Protein AF-A0ABD2P2B0-F1 (afdb_monomer_lite)

Secondary structure (DSSP, 8-state):
----PPPHHHHHHH-TT-S-GGGTHHHHTT-HHHHTT-------TT-SS-EEEEEE-TTSSEEEEEETTS-EEEEESSSTT-

Sequence (82 aa):
MNIKRKSIFEDIYYHPYKSRFFKYSTNSKDDESFLQRLGLLKRLPIHQGCVNTICWNDTGEYILSGSDDQHLIITNVLNLCL

pLDDT: mean 78.97, std 16.61, range [36.31, 98.56]

Organism: NCBI:txid559131

Radius of gyration: 16.29 Å; chains: 1; bounding box: 27×53×30 Å

Foldseek 3Di:
DDPPDDDLCVCCVVPVQDPPVVPNCVVCPPPPVNVVPDDDPDDDPPDPFDWDDWDADNVRQWIFIDGPSRDTDIDGPVPPPD

Structure (mmCIF, N/CA/C/O backbone):
data_AF-A0ABD2P2B0-F1
#
_entry.id   AF-A0ABD2P2B0-F1
#
loop_
_atom_site.group_PDB
_atom_site.id
_atom_site.type_symbol
_atom_site.label_atom_id
_atom_site.label_alt_id
_atom_site.label_comp_id
_atom_site.label_asym_id
_atom_site.label_entity_id
_atom_site.label_seq_id
_atom_site.pdbx_PDB_ins_code
_atom_site.Cartn_x
_atom_site.Cartn_y
_atom_site.Cartn_z
_atom_site.occupancy
_atom_site.B_iso_or_equiv
_atom_site.auth_seq_id
_atom_site.auth_comp_id
_atom_site.auth_asym_id
_atom_site.auth_atom_id
_atom_site.pdbx_PDB_model_num
ATOM 1 N N . MET A 1 1 ? 14.816 37.618 -6.255 1.00 36.31 1 MET A N 1
ATOM 2 C CA . MET A 1 1 ? 14.014 36.980 -5.186 1.00 36.31 1 MET A CA 1
ATOM 3 C C . MET A 1 1 ? 14.096 35.476 -5.374 1.00 36.31 1 MET A C 1
ATOM 5 O O . MET A 1 1 ? 13.689 34.986 -6.417 1.00 36.31 1 MET A O 1
ATOM 9 N N . ASN A 1 2 ? 14.711 34.768 -4.427 1.00 40.06 2 ASN A N 1
ATOM 10 C CA . ASN A 1 2 ? 14.951 33.330 -4.521 1.00 40.06 2 ASN A CA 1
ATOM 11 C C . ASN A 1 2 ? 13.687 32.606 -4.035 1.00 40.06 2 ASN A C 1
ATOM 13 O O . ASN A 1 2 ? 13.390 32.612 -2.840 1.00 40.06 2 ASN A O 1
ATOM 17 N N . ILE A 1 3 ? 12.882 32.080 -4.958 1.00 55.78 3 ILE A N 1
ATOM 18 C CA . ILE A 1 3 ? 11.663 31.348 -4.604 1.00 55.78 3 ILE A CA 1
ATOM 19 C C . ILE A 1 3 ? 12.116 29.999 -4.045 1.00 55.78 3 ILE A C 1
ATOM 21 O O . ILE A 1 3 ? 12.436 29.081 -4.797 1.00 55.78 3 ILE A O 1
ATOM 25 N N . LYS A 1 4 ? 12.179 29.885 -2.713 1.00 55.56 4 LYS A N 1
ATOM 26 C CA . LYS A 1 4 ? 12.392 28.602 -2.037 1.00 55.56 4 LYS A CA 1
ATOM 27 C C . LYS A 1 4 ? 11.274 27.660 -2.490 1.00 55.56 4 LYS A C 1
ATOM 29 O O . LYS A 1 4 ? 10.106 27.892 -2.174 1.00 55.56 4 LYS A O 1
ATOM 34 N N . ARG A 1 5 ? 11.617 26.622 -3.260 1.00 60.00 5 ARG A N 1
ATOM 35 C CA . ARG A 1 5 ? 10.686 25.527 -3.553 1.00 60.00 5 ARG A CA 1
ATOM 36 C C . ARG A 1 5 ? 10.206 24.970 -2.213 1.00 60.00 5 ARG A C 1
ATOM 38 O O . ARG A 1 5 ? 11.030 24.630 -1.367 1.00 60.00 5 ARG A O 1
ATOM 45 N N . LYS A 1 6 ? 8.888 24.931 -1.998 1.00 63.00 6 LYS A N 1
ATOM 46 C CA . LYS A 1 6 ? 8.316 24.257 -0.828 1.00 63.00 6 LYS A CA 1
ATOM 47 C C . LYS A 1 6 ? 8.713 22.786 -0.886 1.00 63.00 6 LYS A C 1
ATOM 49 O O . LYS A 1 6 ? 8.551 22.156 -1.931 1.00 63.00 6 LYS A O 1
ATOM 54 N N . SER A 1 7 ? 9.267 22.277 0.209 1.00 69.75 7 SER A N 1
ATOM 55 C CA . SER A 1 7 ? 9.679 20.883 0.316 1.00 69.75 7 SER A CA 1
ATOM 56 C C . SER A 1 7 ? 8.443 19.992 0.262 1.00 69.75 7 SER A C 1
ATOM 58 O O . SER A 1 7 ? 7.565 20.095 1.117 1.00 69.75 7 SER A O 1
ATOM 60 N N . ILE A 1 8 ? 8.381 19.102 -0.728 1.00 71.56 8 ILE A N 1
ATOM 61 C CA . ILE A 1 8 ? 7.303 18.115 -0.839 1.00 71.56 8 ILE A CA 1
ATOM 62 C C . ILE A 1 8 ? 7.203 17.242 0.413 1.00 71.56 8 ILE A C 1
ATOM 64 O O . ILE A 1 8 ? 6.115 16.863 0.830 1.00 71.56 8 ILE A O 1
ATOM 68 N N . PHE A 1 9 ? 8.339 16.987 1.060 1.00 72.62 9 PHE A N 1
ATOM 69 C CA . PHE A 1 9 ? 8.394 16.218 2.294 1.00 72.62 9 PHE A CA 1
ATOM 70 C C . PHE A 1 9 ? 7.765 16.936 3.473 1.00 72.62 9 PHE A C 1
ATOM 72 O O . PHE A 1 9 ? 7.126 16.289 4.288 1.00 72.62 9 PHE A O 1
ATOM 79 N N . GLU A 1 10 ? 7.974 18.244 3.590 1.00 72.25 10 GLU A N 1
ATOM 80 C CA . GLU A 1 10 ? 7.397 19.027 4.681 1.00 72.25 10 GLU A CA 1
ATOM 81 C C . GLU A 1 10 ? 5.868 19.026 4.561 1.00 72.25 10 GLU A C 1
ATOM 83 O O . GLU A 1 10 ? 5.161 18.762 5.531 1.00 72.25 10 GLU A O 1
ATOM 88 N N . ASP A 1 11 ? 5.356 19.179 3.339 1.00 73.25 11 ASP A N 1
ATOM 89 C CA . ASP A 1 11 ? 3.925 19.057 3.065 1.00 73.25 11 ASP A CA 1
ATOM 90 C C . ASP A 1 11 ? 3.393 17.641 3.372 1.00 73.25 11 ASP A C 1
ATOM 92 O O . ASP A 1 11 ? 2.384 17.524 4.064 1.00 73.25 11 ASP A O 1
ATOM 96 N N . ILE A 1 12 ? 4.067 16.569 2.925 1.00 74.81 12 ILE A N 1
ATOM 97 C CA . ILE A 1 12 ? 3.645 15.175 3.183 1.00 74.81 12 ILE A CA 1
ATOM 98 C C . ILE A 1 12 ? 3.691 14.837 4.678 1.00 74.81 12 ILE A C 1
ATOM 100 O O . ILE A 1 12 ? 2.773 14.206 5.191 1.00 74.81 12 ILE A O 1
ATOM 104 N N . TYR A 1 13 ? 4.742 15.254 5.383 1.00 72.81 13 TYR A N 1
ATOM 105 C CA . TYR A 1 13 ? 4.951 14.920 6.791 1.00 72.81 13 TYR A CA 1
ATOM 106 C C . TYR A 1 13 ? 3.917 15.594 7.699 1.00 72.81 13 TYR A C 1
ATOM 108 O O . TYR A 1 13 ? 3.382 14.960 8.604 1.00 72.81 13 TYR A O 1
ATOM 116 N N . TYR A 1 14 ? 3.603 16.868 7.446 1.00 72.06 14 TYR A N 1
ATOM 117 C C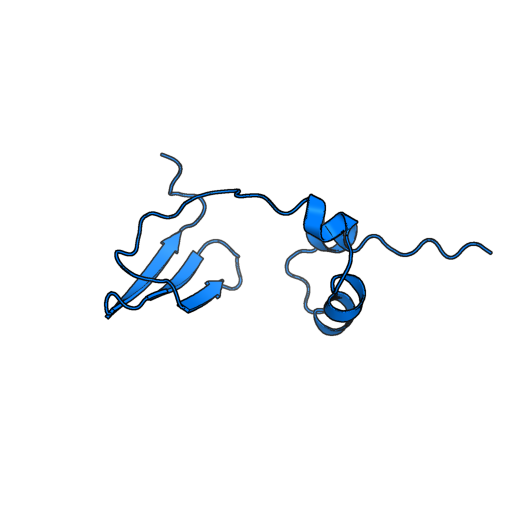A . TYR A 1 14 ? 2.667 17.626 8.281 1.00 72.06 14 TYR A CA 1
ATOM 118 C C . TYR A 1 14 ? 1.211 17.571 7.789 1.00 72.06 14 TYR A C 1
ATOM 120 O O . TYR A 1 14 ? 0.299 17.876 8.557 1.00 72.06 14 TYR A O 1
ATOM 128 N N . HIS A 1 15 ? 0.962 17.195 6.528 1.00 70.44 15 HIS A N 1
ATOM 129 C CA . HIS A 1 15 ? -0.379 17.192 5.925 1.00 70.44 15 HIS A CA 1
ATOM 130 C C . HIS A 1 15 ? -0.684 15.951 5.054 1.00 70.44 15 HIS A C 1
ATOM 132 O O . HIS A 1 15 ? -1.188 16.110 3.938 1.00 70.44 15 HIS A O 1
ATOM 138 N N . PRO A 1 16 ? -0.468 14.717 5.549 1.00 64.75 16 PRO A N 1
ATOM 139 C CA . PRO A 1 16 ? -0.529 13.495 4.734 1.00 64.75 16 PRO A CA 1
ATOM 140 C C . PRO A 1 16 ? -1.902 13.197 4.104 1.00 64.75 16 PRO A C 1
ATOM 142 O O . PRO A 1 16 ? -1.969 12.532 3.074 1.00 64.75 16 PRO A O 1
ATOM 145 N N . TYR A 1 17 ? -2.996 13.714 4.675 1.00 66.38 17 TYR A N 1
ATOM 146 C CA . TYR A 1 17 ? -4.371 13.364 4.281 1.00 66.38 17 TYR A CA 1
ATOM 147 C C . TYR A 1 17 ? -5.169 14.517 3.646 1.00 66.38 17 TYR A C 1
ATOM 149 O O . TYR A 1 17 ? -6.378 14.410 3.448 1.00 66.38 17 TYR A O 1
ATOM 157 N N . LYS A 1 18 ? -4.536 15.658 3.321 1.00 58.50 18 LYS A N 1
ATOM 158 C CA . LYS A 1 18 ? -5.246 16.768 2.657 1.00 58.50 18 LYS A CA 1
ATOM 159 C C . LYS A 1 18 ? -5.337 16.539 1.145 1.00 58.50 18 LYS A C 1
ATOM 161 O O . LYS A 1 18 ? -4.328 16.423 0.456 1.00 58.50 18 LYS A O 1
ATOM 166 N N . SER A 1 19 ? -6.564 16.584 0.619 1.00 53.38 19 SER A N 1
ATOM 167 C CA . SER A 1 19 ? -6.922 16.431 -0.802 1.00 53.38 19 SER A CA 1
ATOM 168 C C . SER A 1 19 ? -6.404 17.573 -1.704 1.00 53.38 19 SER A C 1
ATOM 170 O O . SER A 1 19 ? -7.150 18.414 -2.203 1.00 53.38 19 SER A O 1
ATOM 172 N N . ARG A 1 20 ? -5.086 17.645 -1.917 1.00 57.69 20 ARG A N 1
ATOM 173 C CA . ARG A 1 20 ? -4.454 18.426 -3.002 1.00 57.69 20 ARG A CA 1
ATOM 174 C C . ARG A 1 20 ? -3.456 17.577 -3.796 1.00 57.69 20 ARG A C 1
ATOM 176 O O . ARG A 1 20 ? -2.430 18.068 -4.258 1.00 57.69 20 ARG A O 1
ATOM 183 N N . PHE A 1 21 ? -3.797 16.304 -3.997 1.00 54.84 21 PHE A N 1
ATOM 184 C CA . PHE A 1 21 ? -2.969 15.296 -4.668 1.00 54.84 21 PHE A CA 1
ATOM 185 C C . PHE A 1 21 ? -2.494 15.687 -6.083 1.00 54.84 21 PHE A C 1
ATOM 187 O O . PHE A 1 21 ? -1.435 15.243 -6.514 1.00 54.84 21 PHE A O 1
ATOM 194 N N . PHE A 1 22 ? -3.200 16.583 -6.783 1.00 51.59 22 PHE A N 1
ATOM 195 C CA . PHE A 1 22 ? -2.868 16.969 -8.161 1.00 51.59 22 PHE A CA 1
ATOM 196 C C . PHE A 1 22 ? -1.540 17.728 -8.341 1.00 51.59 22 PHE A C 1
ATOM 198 O O . PHE A 1 22 ? -1.033 17.771 -9.456 1.00 51.59 22 PHE A O 1
ATOM 205 N N . LYS A 1 23 ? -0.963 18.338 -7.291 1.00 57.12 23 LYS A N 1
ATOM 206 C CA . LYS A 1 23 ? 0.273 19.147 -7.415 1.00 57.12 23 LYS A CA 1
ATOM 207 C C . LYS A 1 23 ? 1.561 18.434 -6.998 1.00 57.12 23 LYS A C 1
ATOM 209 O O . LYS A 1 23 ? 2.640 18.970 -7.237 1.00 57.12 23 LYS A O 1
ATOM 214 N N . TYR A 1 24 ? 1.465 17.263 -6.373 1.00 62.25 24 TYR A N 1
ATOM 215 C CA . TYR A 1 24 ? 2.629 16.585 -5.801 1.00 62.25 24 TYR A CA 1
ATOM 216 C C . TYR A 1 24 ? 3.314 15.643 -6.797 1.00 62.25 24 TYR A C 1
ATOM 218 O O . TYR A 1 24 ? 4.540 15.576 -6.813 1.00 62.25 24 TYR A O 1
ATOM 226 N N . SER A 1 25 ? 2.562 15.005 -7.701 1.00 60.50 25 SER A N 1
ATOM 227 C CA . SER A 1 25 ? 3.125 14.034 -8.655 1.00 60.50 25 SER A CA 1
ATOM 228 C C . SER A 1 25 ? 4.209 14.624 -9.563 1.00 60.50 25 SER A C 1
ATOM 230 O O . SER A 1 25 ? 5.198 13.955 -9.838 1.00 60.50 25 SER A O 1
ATOM 232 N N . THR A 1 26 ? 4.084 15.888 -9.978 1.00 61.62 26 THR A N 1
ATOM 233 C CA . THR A 1 26 ? 5.086 16.558 -10.824 1.00 61.62 26 THR A CA 1
ATO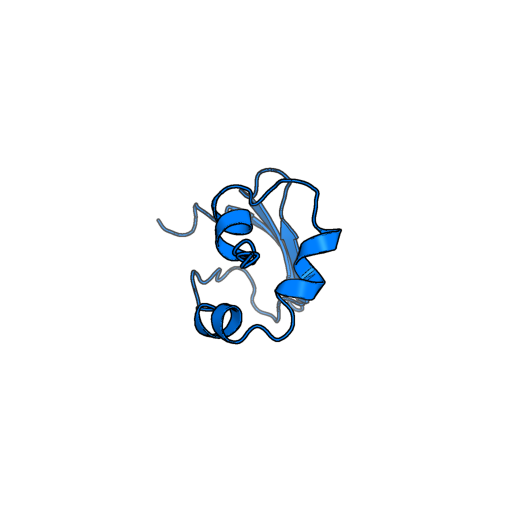M 234 C C . THR A 1 26 ? 6.371 16.912 -10.080 1.00 61.62 26 THR A C 1
ATOM 236 O O . THR A 1 26 ? 7.395 17.102 -10.722 1.00 61.62 26 THR A O 1
ATOM 239 N N . ASN A 1 27 ? 6.316 17.039 -8.750 1.00 63.78 27 ASN A N 1
ATOM 240 C CA . ASN A 1 27 ? 7.457 17.426 -7.916 1.00 63.78 27 ASN A CA 1
ATOM 241 C C . ASN A 1 27 ? 8.142 16.223 -7.253 1.00 63.78 27 ASN A C 1
ATOM 243 O O . ASN A 1 27 ? 9.293 16.347 -6.856 1.00 63.78 27 ASN A O 1
ATOM 247 N N . SER A 1 28 ? 7.446 15.090 -7.107 1.00 70.56 28 SER A N 1
ATOM 248 C CA . SER A 1 28 ? 8.027 13.836 -6.601 1.00 70.56 28 SER A CA 1
ATOM 249 C C . SER A 1 28 ? 8.655 12.985 -7.700 1.00 70.56 28 SER A C 1
ATOM 251 O O . SER A 1 28 ? 9.507 12.146 -7.415 1.00 70.56 28 SER A O 1
ATOM 253 N N . LYS A 1 29 ? 8.187 13.130 -8.945 1.00 72.94 29 LYS A N 1
ATOM 254 C CA . LYS A 1 29 ? 8.672 12.321 -10.061 1.00 72.94 29 LYS A CA 1
ATOM 255 C C . LYS A 1 29 ? 10.124 12.697 -10.368 1.00 72.94 29 LYS A C 1
ATOM 257 O O . LYS A 1 29 ? 10.416 13.868 -10.586 1.00 72.94 29 LYS A O 1
ATOM 262 N N . ASP A 1 30 ? 10.998 11.694 -10.379 1.00 76.44 30 ASP A N 1
ATOM 263 C CA . ASP A 1 30 ? 12.436 11.815 -10.653 1.00 76.44 30 ASP A CA 1
ATOM 264 C C . ASP A 1 30 ? 13.226 12.677 -9.634 1.00 76.44 30 ASP A C 1
ATOM 266 O O . ASP A 1 30 ? 14.341 13.110 -9.923 1.00 76.44 30 ASP A O 1
ATOM 270 N N . ASP A 1 31 ? 12.693 12.909 -8.423 1.00 80.44 31 ASP A N 1
ATOM 271 C CA . ASP A 1 31 ? 13.430 13.584 -7.341 1.00 80.44 31 ASP A CA 1
ATOM 272 C C . ASP A 1 31 ? 14.352 12.601 -6.605 1.00 80.44 31 ASP A C 1
ATOM 274 O O . ASP A 1 31 ? 13.921 11.803 -5.769 1.00 80.44 31 ASP A O 1
ATOM 278 N N . GLU A 1 32 ? 15.650 12.679 -6.897 1.00 82.81 32 GLU A N 1
ATOM 279 C CA . GLU A 1 32 ? 16.682 11.842 -6.281 1.00 82.81 32 GLU A CA 1
ATOM 280 C C . GLU A 1 32 ? 16.658 11.919 -4.747 1.00 82.81 32 GLU A C 1
ATOM 282 O O . GLU A 1 32 ? 16.777 10.895 -4.075 1.00 82.81 32 GLU A O 1
ATOM 287 N N . SER A 1 33 ? 16.434 13.109 -4.178 1.00 80.19 33 SER A N 1
ATOM 288 C CA . SER A 1 33 ? 16.406 13.285 -2.722 1.00 80.19 33 SER A CA 1
ATOM 289 C C . SER A 1 33 ? 15.227 12.552 -2.069 1.00 80.19 33 SER A C 1
ATOM 291 O O . SER A 1 33 ? 15.342 12.052 -0.947 1.00 80.19 33 SER A O 1
ATOM 293 N N . PHE A 1 34 ? 14.106 12.443 -2.790 1.00 78.31 34 PHE A N 1
ATOM 294 C CA . PHE A 1 34 ? 12.939 11.638 -2.427 1.00 78.31 34 PHE A CA 1
ATOM 295 C C . PHE A 1 34 ? 13.230 10.151 -2.512 1.00 78.31 34 PHE A C 1
ATOM 297 O O . PHE A 1 34 ? 12.996 9.435 -1.537 1.00 78.31 34 PHE A O 1
ATOM 304 N N . LEU A 1 35 ? 13.818 9.701 -3.618 1.00 82.50 35 LEU A N 1
ATOM 305 C CA . LEU A 1 35 ? 14.156 8.294 -3.821 1.00 82.50 35 LEU A CA 1
ATOM 306 C C . LEU A 1 35 ? 15.176 7.781 -2.797 1.00 82.50 35 LEU A C 1
ATOM 308 O O . LEU A 1 35 ? 14.985 6.700 -2.246 1.00 82.50 35 LEU A O 1
ATOM 312 N N . GLN A 1 36 ? 16.208 8.565 -2.475 1.00 86.62 36 GLN A N 1
ATOM 313 C CA . GLN A 1 36 ? 17.249 8.183 -1.510 1.00 86.62 36 GLN A CA 1
ATOM 314 C C . GLN A 1 36 ? 16.729 7.993 -0.076 1.00 86.62 36 GLN A C 1
ATOM 316 O O . GLN A 1 36 ? 17.383 7.345 0.738 1.00 86.62 36 GLN A O 1
ATOM 321 N N . ARG A 1 37 ? 15.560 8.552 0.254 1.00 83.62 37 ARG A N 1
ATOM 322 C CA . ARG A 1 37 ? 14.928 8.404 1.575 1.00 83.62 37 ARG A CA 1
ATOM 323 C C . ARG A 1 37 ? 13.926 7.252 1.631 1.00 83.62 37 ARG A C 1
ATOM 325 O O . ARG A 1 37 ? 13.432 6.952 2.718 1.00 83.62 37 ARG A O 1
ATOM 332 N N . LEU A 1 38 ? 13.611 6.619 0.498 1.00 85.44 38 LEU A N 1
ATOM 333 C CA . LEU A 1 38 ? 12.756 5.438 0.479 1.00 85.44 38 LEU A CA 1
ATOM 334 C C . LEU A 1 38 ? 13.499 4.265 1.116 1.00 85.44 38 LEU A C 1
ATOM 336 O O . LEU A 1 38 ? 14.606 3.903 0.725 1.00 85.44 38 LEU A O 1
ATOM 340 N N . GLY A 1 39 ? 12.860 3.658 2.105 1.00 88.75 39 GLY A N 1
ATOM 341 C CA . GLY A 1 39 ? 13.383 2.509 2.822 1.00 88.75 39 GLY A CA 1
ATOM 342 C C . GLY A 1 39 ? 12.251 1.621 3.313 1.00 88.75 39 GLY A C 1
ATOM 343 O O . GLY A 1 39 ? 11.092 2.035 3.388 1.00 88.75 39 GLY A O 1
ATOM 344 N N . LEU A 1 40 ? 12.588 0.378 3.647 1.00 89.00 40 LEU A N 1
ATOM 345 C CA . LEU A 1 40 ? 11.633 -0.559 4.221 1.00 89.00 40 LEU A CA 1
ATOM 346 C C . LEU A 1 40 ? 11.291 -0.136 5.656 1.00 89.00 40 LEU A C 1
ATOM 348 O O . LEU A 1 40 ? 12.127 -0.254 6.546 1.00 89.00 40 LEU A O 1
ATOM 352 N N . LEU A 1 41 ? 10.055 0.317 5.880 1.00 85.25 41 LEU A N 1
ATOM 353 C CA . LEU A 1 41 ? 9.572 0.698 7.213 1.00 85.25 41 LEU A CA 1
ATOM 354 C C . LEU A 1 41 ? 9.065 -0.502 8.026 1.00 85.25 41 LEU A C 1
ATOM 356 O O . LEU A 1 41 ? 9.362 -0.617 9.211 1.00 85.25 41 LEU A O 1
ATOM 360 N N . LYS A 1 42 ? 8.282 -1.392 7.402 1.00 85.31 42 LYS A N 1
ATOM 361 C CA . LYS A 1 42 ? 7.650 -2.547 8.063 1.00 85.31 42 LYS A CA 1
ATOM 362 C C . LYS A 1 42 ? 7.348 -3.657 7.055 1.00 85.31 42 LYS A C 1
ATOM 364 O O . LYS A 1 42 ? 7.147 -3.384 5.874 1.00 85.31 42 LYS A O 1
ATOM 369 N N . ARG A 1 43 ? 7.298 -4.908 7.525 1.00 88.56 43 ARG A N 1
ATOM 370 C CA . ARG A 1 43 ? 6.811 -6.074 6.765 1.00 88.56 43 ARG A CA 1
ATOM 371 C C . ARG A 1 43 ? 5.475 -6.535 7.342 1.00 88.56 43 ARG A C 1
ATOM 373 O O . ARG A 1 43 ? 5.329 -6.582 8.559 1.00 88.56 43 ARG A O 1
ATOM 380 N N . LEU A 1 44 ? 4.531 -6.895 6.476 1.00 90.94 44 LEU A N 1
ATOM 381 C CA . LEU A 1 44 ? 3.224 -7.438 6.855 1.00 90.94 44 LEU A CA 1
ATOM 382 C C . LEU A 1 44 ? 3.127 -8.866 6.285 1.00 90.94 44 LEU A C 1
ATOM 384 O O . LEU A 1 44 ? 2.829 -9.016 5.100 1.00 90.94 44 LEU A O 1
ATOM 388 N N . PRO A 1 45 ? 3.442 -9.917 7.065 1.00 92.38 45 PRO A N 1
ATOM 389 C CA . PRO A 1 45 ? 3.455 -11.301 6.584 1.00 92.38 45 PRO A CA 1
ATOM 390 C C . PRO A 1 45 ? 2.034 -11.891 6.554 1.00 92.38 45 PRO A C 1
ATOM 392 O O . PRO A 1 45 ? 1.741 -12.864 7.239 1.00 92.38 45 PRO A O 1
ATOM 395 N N . ILE A 1 46 ? 1.136 -11.254 5.802 1.00 93.88 46 ILE A N 1
ATOM 396 C CA . ILE A 1 46 ? -0.299 -11.587 5.766 1.00 93.88 46 ILE A CA 1
ATOM 397 C C . ILE A 1 46 ? -0.709 -12.374 4.516 1.00 93.88 46 ILE A C 1
ATOM 399 O O . ILE A 1 46 ? -1.759 -13.001 4.517 1.00 93.88 46 ILE A O 1
ATOM 403 N N . HIS A 1 47 ? 0.122 -12.371 3.474 1.00 96.62 47 HIS A N 1
ATOM 404 C CA . HIS A 1 47 ? -0.141 -13.038 2.201 1.00 96.62 47 HIS A CA 1
ATOM 405 C C . HIS A 1 47 ? 0.918 -14.106 1.905 1.00 96.62 47 HIS A C 1
ATOM 407 O O . HIS A 1 47 ? 2.076 -13.972 2.308 1.00 96.62 47 HIS A O 1
ATOM 413 N N . GLN A 1 48 ? 0.519 -15.153 1.179 1.00 96.88 48 GLN A N 1
ATOM 414 C CA . GLN A 1 48 ? 1.398 -16.227 0.683 1.00 96.88 48 GLN A CA 1
ATOM 415 C C . GLN A 1 48 ? 1.678 -16.108 -0.827 1.00 96.88 48 GLN A C 1
ATOM 417 O O . GLN A 1 48 ? 2.272 -17.003 -1.424 1.00 96.88 48 GLN A O 1
ATOM 422 N N . GLY A 1 49 ? 1.266 -14.997 -1.440 1.00 96.62 49 GLY A N 1
ATOM 423 C CA . GLY A 1 49 ? 1.472 -14.677 -2.850 1.00 96.62 49 GLY A CA 1
ATOM 424 C C . GLY A 1 49 ? 1.891 -13.223 -3.060 1.00 96.62 49 GLY A C 1
ATOM 425 O O . GLY A 1 49 ? 2.050 -12.452 -2.108 1.00 96.62 49 GLY A O 1
ATOM 426 N N . CYS A 1 50 ? 2.089 -12.848 -4.324 1.00 97.38 50 CYS A N 1
ATOM 427 C CA . CYS A 1 50 ? 2.374 -11.469 -4.703 1.00 97.38 50 CYS A CA 1
ATOM 428 C C . CYS A 1 50 ? 1.167 -10.577 -4.398 1.00 97.38 50 CYS A C 1
ATOM 430 O O . CYS A 1 50 ? 0.052 -10.869 -4.823 1.00 97.38 50 CYS A O 1
ATOM 432 N N . VAL A 1 51 ? 1.400 -9.467 -3.692 1.00 97.12 51 VAL A N 1
ATOM 433 C CA . VAL A 1 51 ? 0.382 -8.435 -3.465 1.00 97.12 51 VAL A CA 1
ATOM 434 C C . VAL A 1 51 ? 0.368 -7.499 -4.666 1.00 97.12 51 VAL A C 1
ATOM 436 O O . VAL A 1 51 ? 1.360 -6.827 -4.941 1.00 97.12 51 VAL A O 1
ATOM 439 N N . ASN A 1 52 ? -0.764 -7.436 -5.358 1.00 97.25 52 ASN A N 1
ATOM 440 C CA . ASN A 1 52 ? -0.904 -6.684 -6.606 1.00 97.25 52 ASN A CA 1
ATOM 441 C C . ASN A 1 52 ? -1.631 -5.348 -6.416 1.00 97.25 52 ASN A C 1
ATOM 443 O O . ASN A 1 52 ? -1.516 -4.452 -7.250 1.00 97.25 52 ASN A O 1
ATOM 447 N N . THR A 1 53 ? -2.394 -5.205 -5.331 1.00 96.50 53 THR A N 1
ATOM 448 C CA . THR A 1 53 ? -3.164 -3.991 -5.051 1.00 96.50 53 THR A CA 1
ATOM 449 C C . THR A 1 53 ? -3.284 -3.729 -3.555 1.00 96.50 53 THR A C 1
ATOM 451 O O . THR A 1 53 ? -3.361 -4.669 -2.758 1.00 96.50 53 THR A O 1
ATOM 454 N N . ILE A 1 54 ? -3.309 -2.447 -3.185 1.00 96.31 54 ILE A N 1
ATOM 455 C CA . ILE A 1 54 ? -3.547 -1.972 -1.820 1.00 96.31 54 ILE A CA 1
ATOM 456 C C . ILE A 1 54 ? -4.454 -0.736 -1.826 1.00 96.31 54 ILE A C 1
ATOM 458 O O . ILE A 1 54 ? -4.394 0.085 -2.741 1.00 96.31 54 ILE A O 1
ATOM 462 N N . CYS A 1 55 ? -5.260 -0.574 -0.780 1.00 94.81 55 CYS A N 1
ATOM 463 C CA . CYS A 1 55 ? -6.077 0.613 -0.545 1.00 94.81 55 CYS A CA 1
ATOM 464 C C . CYS A 1 55 ? -6.092 0.947 0.951 1.00 94.81 55 CYS A C 1
ATOM 466 O O . CYS A 1 55 ? -6.396 0.086 1.776 1.00 94.81 55 CYS A O 1
ATOM 468 N N . TRP A 1 56 ? -5.753 2.189 1.297 1.00 91.88 56 TRP A N 1
ATOM 469 C CA . TRP A 1 56 ? -5.889 2.702 2.659 1.00 91.88 56 TRP A CA 1
ATOM 470 C C . TRP A 1 56 ? -7.326 3.137 2.920 1.00 91.88 56 TRP A C 1
ATOM 472 O O . TRP A 1 56 ? -7.973 3.697 2.036 1.00 91.88 56 TRP A O 1
ATOM 482 N N . ASN A 1 57 ? -7.800 2.932 4.145 1.00 89.69 57 ASN A N 1
ATOM 483 C CA . ASN A 1 57 ? -9.005 3.612 4.603 1.00 89.69 57 ASN A CA 1
ATOM 484 C C . ASN A 1 57 ? -8.725 5.104 4.888 1.00 89.69 57 ASN A C 1
ATOM 486 O O . ASN A 1 57 ? -7.573 5.518 5.021 1.00 89.69 57 ASN A O 1
ATOM 490 N N . ASP A 1 58 ? -9.781 5.903 5.048 1.00 85.50 58 ASP A N 1
ATOM 491 C CA . ASP A 1 58 ? -9.669 7.361 5.221 1.00 85.50 58 ASP A CA 1
ATOM 492 C C . ASP A 1 58 ? -8.854 7.788 6.454 1.00 85.50 58 ASP A C 1
ATOM 494 O O . ASP A 1 58 ? -8.253 8.862 6.455 1.00 85.50 58 ASP A O 1
ATOM 498 N N . THR A 1 59 ? -8.824 6.962 7.509 1.00 84.94 59 THR A N 1
ATOM 499 C CA . THR A 1 59 ? -8.060 7.251 8.737 1.00 84.94 59 THR A CA 1
ATOM 500 C C . THR A 1 59 ? -6.590 6.841 8.649 1.00 84.94 59 THR A C 1
ATOM 502 O O . THR A 1 59 ? -5.793 7.278 9.477 1.00 84.94 59 THR A O 1
ATOM 505 N N . GLY A 1 60 ? -6.213 6.017 7.666 1.00 85.00 60 GLY A N 1
ATOM 506 C CA . GLY A 1 60 ? -4.866 5.454 7.553 1.00 85.00 60 GLY A CA 1
ATOM 507 C C . GLY A 1 60 ? -4.545 4.370 8.592 1.00 85.00 60 GLY A C 1
ATOM 508 O O . GLY A 1 60 ? -3.380 4.042 8.792 1.00 85.00 60 GLY A O 1
ATOM 509 N N . GLU A 1 61 ? -5.543 3.812 9.280 1.00 87.88 61 GLU A N 1
ATOM 510 C CA . GLU A 1 61 ? -5.343 2.733 10.261 1.00 87.88 61 GLU A CA 1
ATOM 511 C C . GLU A 1 61 ? -5.322 1.345 9.616 1.00 87.88 61 GLU A C 1
ATOM 513 O O . GLU A 1 61 ? -4.631 0.441 10.101 1.00 87.88 61 GLU A O 1
ATOM 518 N N . TYR A 1 62 ? -6.074 1.178 8.526 1.00 92.06 62 TYR A N 1
ATOM 519 C CA . TYR A 1 62 ? -6.269 -0.101 7.857 1.00 92.06 62 TYR A CA 1
ATOM 520 C C . TYR A 1 62 ? -5.837 -0.049 6.397 1.00 92.06 62 TYR A C 1
ATOM 522 O O . TYR A 1 62 ? -6.072 0.931 5.688 1.00 92.06 62 TYR A O 1
ATOM 530 N N . ILE A 1 63 ? -5.273 -1.166 5.943 1.00 94.75 63 ILE A N 1
ATOM 531 C CA . ILE A 1 63 ? -5.035 -1.456 4.531 1.00 94.75 63 ILE A CA 1
ATOM 532 C C . ILE A 1 63 ? -5.925 -2.626 4.125 1.00 94.75 63 ILE A C 1
ATOM 534 O O . ILE A 1 63 ? -5.925 -3.655 4.801 1.00 94.75 63 ILE A O 1
ATOM 538 N N . LEU A 1 64 ? -6.623 -2.481 3.001 1.00 96.94 64 LEU A N 1
ATOM 539 C CA . LEU A 1 64 ? -7.138 -3.591 2.207 1.00 96.94 64 LEU A CA 1
ATOM 540 C C . LEU A 1 64 ? -6.076 -3.988 1.175 1.00 96.94 64 LEU A C 1
ATOM 542 O O . LEU A 1 64 ? -5.652 -3.140 0.392 1.00 96.94 64 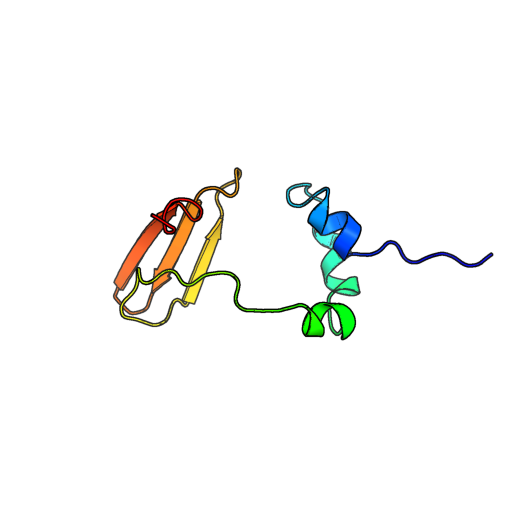LEU A O 1
ATOM 546 N N . SER A 1 65 ? -5.666 -5.253 1.152 1.00 97.62 65 SER A N 1
ATOM 547 C CA . SER A 1 65 ? -4.721 -5.805 0.171 1.00 97.62 65 SER A CA 1
ATOM 548 C C . SER A 1 65 ? -5.326 -6.966 -0.615 1.00 97.62 65 SER A C 1
ATOM 550 O O . SER A 1 65 ? -6.136 -7.723 -0.080 1.00 97.62 65 SER A O 1
ATOM 552 N N . GLY A 1 66 ? -4.924 -7.102 -1.883 1.00 98.44 66 GLY A N 1
ATOM 553 C CA . GLY A 1 66 ? -5.290 -8.223 -2.755 1.00 98.44 66 GLY A CA 1
ATOM 554 C C . GLY A 1 66 ? -4.064 -8.906 -3.358 1.00 98.44 66 GLY A C 1
ATOM 555 O O .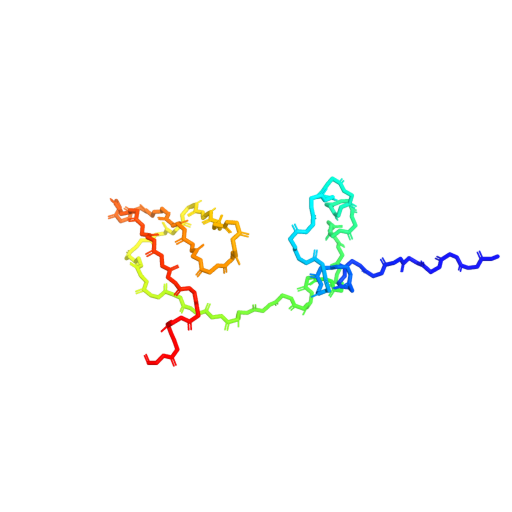 GLY A 1 66 ? -3.125 -8.228 -3.790 1.00 98.44 66 GLY A O 1
ATOM 556 N N . SER A 1 67 ? -4.082 -10.239 -3.379 1.00 98.56 67 SER A N 1
ATOM 557 C CA . SER A 1 67 ? -2.922 -11.086 -3.681 1.00 98.56 67 SER A CA 1
ATOM 558 C C . SER A 1 67 ? -3.267 -12.265 -4.595 1.00 98.56 67 SER A C 1
ATOM 560 O O . SER A 1 67 ? -4.418 -12.701 -4.667 1.00 98.56 67 SER A O 1
ATOM 562 N N . ASP A 1 68 ? -2.247 -12.811 -5.260 1.00 98.38 68 ASP A N 1
ATOM 563 C CA . ASP A 1 68 ? -2.339 -14.041 -6.064 1.00 98.38 68 ASP A CA 1
ATOM 564 C C . ASP A 1 68 ? -2.632 -15.300 -5.226 1.00 98.38 68 ASP A C 1
ATOM 566 O O . ASP A 1 68 ? -2.976 -16.346 -5.774 1.00 98.38 68 ASP A O 1
ATOM 570 N N . ASP A 1 69 ? -2.561 -15.206 -3.894 1.00 98.25 69 ASP A N 1
ATOM 571 C CA . ASP A 1 69 ? -3.038 -16.257 -2.985 1.00 98.25 69 ASP A CA 1
ATOM 572 C C . ASP A 1 69 ? -4.571 -16.353 -2.894 1.00 98.25 69 ASP A C 1
ATOM 574 O O . ASP A 1 69 ? -5.081 -17.134 -2.094 1.00 98.25 69 ASP A O 1
ATOM 578 N N . GLN A 1 70 ? -5.303 -15.588 -3.712 1.00 97.94 70 GLN A N 1
ATOM 579 C CA . GLN A 1 70 ? -6.767 -15.555 -3.784 1.00 97.94 70 GLN A CA 1
ATOM 580 C C . GLN A 1 70 ? -7.451 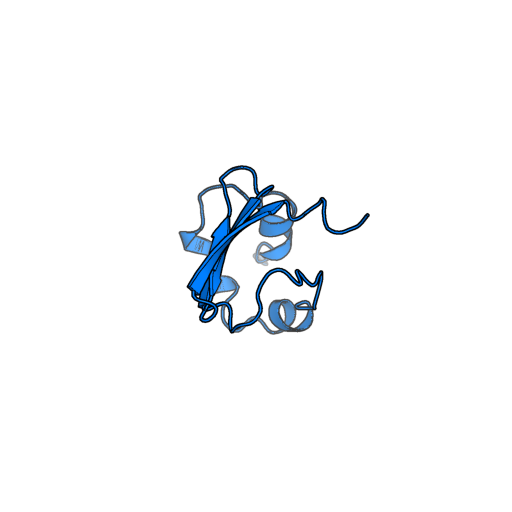-14.978 -2.534 1.00 97.94 70 GLN A C 1
ATOM 582 O O . GLN A 1 70 ? -8.650 -15.182 -2.344 1.00 97.94 70 GLN A O 1
ATOM 587 N N . HIS A 1 71 ? -6.729 -14.221 -1.700 1.00 97.69 71 HIS A N 1
ATOM 588 C CA . HIS A 1 71 ? -7.297 -13.562 -0.525 1.00 97.69 71 HIS A CA 1
ATOM 589 C C . HIS A 1 71 ? -7.354 -12.037 -0.667 1.00 97.69 71 HIS A C 1
ATOM 591 O O . HIS A 1 71 ? -6.460 -11.387 -1.216 1.00 97.69 71 HIS A O 1
ATOM 597 N N . LEU A 1 72 ? -8.415 -11.468 -0.088 1.00 97.69 72 LEU A N 1
ATOM 598 C CA . LEU A 1 72 ? -8.513 -10.057 0.272 1.00 97.69 72 LEU A CA 1
ATOM 599 C C . LEU A 1 72 ? -8.363 -9.942 1.788 1.00 97.69 72 LEU A C 1
ATOM 601 O O . LEU A 1 72 ? -9.106 -10.593 2.524 1.00 97.69 72 LEU A O 1
ATOM 605 N N . ILE A 1 73 ? -7.422 -9.126 2.259 1.00 96.88 73 ILE A N 1
ATOM 606 C CA . ILE A 1 73 ? -7.139 -8.996 3.693 1.00 96.88 73 ILE A CA 1
ATOM 607 C C . ILE A 1 73 ? -7.250 -7.534 4.111 1.00 96.88 73 ILE A C 1
ATOM 609 O O . ILE A 1 73 ? -6.631 -6.66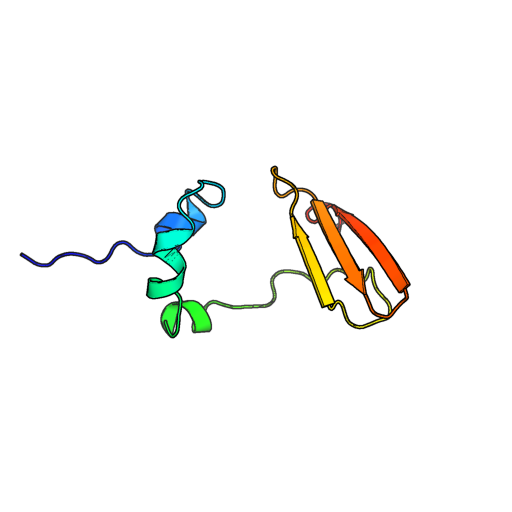0 3.510 1.00 96.88 73 ILE A O 1
ATOM 613 N N . ILE A 1 74 ? -8.015 -7.280 5.176 1.00 96.38 74 ILE A N 1
ATOM 614 C CA . ILE A 1 74 ? -8.025 -5.996 5.884 1.00 96.38 74 ILE A CA 1
ATOM 615 C C . ILE A 1 74 ? -7.115 -6.129 7.102 1.00 96.38 74 ILE A C 1
ATOM 617 O O . ILE A 1 74 ? -7.364 -6.951 7.981 1.00 96.38 74 ILE A O 1
ATOM 621 N N . THR A 1 75 ? -6.061 -5.320 7.159 1.00 94.19 75 THR A N 1
ATOM 622 C CA . THR A 1 75 ? -5.038 -5.387 8.209 1.00 94.19 75 THR A CA 1
ATOM 623 C C . THR A 1 75 ? -4.859 -4.038 8.886 1.00 94.19 75 THR A C 1
ATOM 625 O O . THR A 1 75 ? -4.714 -3.023 8.207 1.00 94.19 75 THR A O 1
ATOM 628 N N . ASN A 1 76 ? -4.807 -4.031 10.222 1.00 91.69 76 ASN A N 1
ATOM 629 C CA . ASN A 1 76 ? -4.374 -2.863 10.986 1.00 91.69 76 ASN A CA 1
ATOM 630 C C . ASN A 1 76 ? -2.844 -2.749 10.937 1.00 91.69 76 ASN A C 1
ATOM 632 O O . ASN A 1 76 ? -2.122 -3.654 11.362 1.00 91.69 76 ASN A O 1
ATOM 636 N N . VAL A 1 77 ? -2.343 -1.626 10.430 1.00 82.88 77 VAL A N 1
ATOM 637 C CA . VAL A 1 77 ? -0.910 -1.468 10.130 1.00 82.88 77 VAL A CA 1
ATOM 638 C C . VAL A 1 77 ? -0.079 -1.190 11.388 1.00 82.88 77 VAL A C 1
ATOM 640 O O . VAL A 1 77 ? 1.107 -1.540 11.456 1.00 82.88 77 VAL A O 1
ATOM 643 N N . LEU A 1 78 ? -0.703 -0.625 12.422 1.00 76.75 78 LEU A N 1
ATOM 644 C CA . LEU A 1 78 ? -0.064 -0.296 13.696 1.00 76.75 78 LEU A CA 1
ATOM 645 C C . LEU A 1 78 ? 0.060 -1.526 14.606 1.00 76.75 78 LEU A C 1
ATOM 647 O O . LEU A 1 78 ? 1.099 -1.712 15.234 1.00 76.75 78 LEU A O 1
ATOM 651 N N . ASN A 1 79 ? -0.926 -2.424 14.589 1.00 61.91 79 ASN A N 1
ATOM 652 C CA . ASN A 1 79 ? -1.001 -3.553 15.525 1.00 61.91 79 ASN A CA 1
ATOM 653 C C . ASN A 1 79 ? -0.063 -4.734 15.220 1.00 61.91 79 ASN A C 1
ATOM 655 O O . ASN A 1 79 ? 0.110 -5.599 16.066 1.00 61.91 79 ASN A O 1
ATOM 659 N N . LEU A 1 80 ? 0.612 -4.770 14.066 1.00 55.94 80 LEU A N 1
ATOM 660 C CA . LEU A 1 80 ? 1.564 -5.845 13.723 1.00 55.94 80 LEU A CA 1
ATOM 661 C C . LEU A 1 80 ? 2.962 -5.691 14.373 1.00 55.94 80 LEU A C 1
ATOM 663 O O . LEU A 1 80 ? 3.956 -6.119 13.798 1.00 55.94 80 LEU A O 1
ATOM 667 N N . CYS A 1 81 ? 3.066 -4.976 15.497 1.00 47.34 81 CYS A N 1
ATOM 668 C CA . CYS A 1 81 ? 4.316 -4.772 16.253 1.00 47.34 81 CYS A CA 1
ATOM 669 C C . CYS A 1 81 ? 4.258 -5.292 17.702 1.00 47.34 81 CYS A C 1
ATOM 671 O O . CYS A 1 81 ? 5.139 -4.941 18.486 1.00 47.34 81 CYS A O 1
ATOM 673 N N . LEU A 1 82 ? 3.262 -6.109 18.054 1.00 42.56 82 LEU A N 1
ATOM 674 C CA . LEU A 1 82 ? 3.257 -6.877 19.303 1.00 42.56 82 LEU A CA 1
ATOM 675 C C . LEU A 1 82 ? 3.562 -8.346 19.018 1.00 42.56 82 LEU A C 1
ATOM 677 O O . LEU A 1 82 ? 2.955 -8.882 18.064 1.00 42.56 82 LEU A O 1
#

InterPro domains:
  IPR001680 WD40 repeat [PF00400] (41-74)
  IPR001680 WD40 repeat [SM00320] (37-76)
  IPR015943 WD40/YVTN repeat-like-containing domain superfamily [G3DSA:2.130.10.10] (1-81)
  IPR036322 WD40-repeat-containing domain superfamily [SSF50978] (22-77)
  IPR045151 DDB1- and CUL4-associated factor 8-like [PTHR15574] (17-78)